Protein AF-A0A7S3H274-F1 (afdb_monomer)

Organism: NCBI:txid89044

Solvent-accessible surface area (backbone atoms only — not comparable to full-atom values): 6082 Å² total; per-residue (Å²): 133,56,70,48,57,49,53,37,59,74,50,72,67,60,78,81,88,64,52,69,20,63,30,26,42,35,27,61,52,81,36,38,44,81,90,49,67,53,87,58,40,57,57,54,46,52,51,56,40,44,77,74,73,45,80,83,39,42,31,90,36,22,61,77,75,88,49,17,78,85,38,68,60,87,67,29,75,80,53,83,34,56,71,42,48,52,42,37,33,52,46,62,51,91,40,84,91,48,59,59,78,65,61,64

pLDDT: mean 89.74, std 12.46, range [49.53, 97.69]

Sequence (104 aa):
SALADRVKIARGAQGVDINPSVQHMLNCGGVGSCYGGSVDGPYQWLKEISDKGDGISYESAQPYLACSSDSKEGFCPHVDSTCKALNVARTCGGFSQEGGPCTG

Nearest PDB structures (foldseek):
  1deu-assembly3_B-2  TM=9.109E-01  e=1.968E-03  Homo sapiens
  1ef7-assembly1_A  TM=9.104E-01  e=5.010E-03  Homo sapiens
  5i4h-assembly1_A  TM=6.868E-01  e=1.458E-02  Homo sapiens

Structure (mmCIF, N/CA/C/O backbone):
data_AF-A0A7S3H274-F1
#
_entry.id   AF-A0A7S3H274-F1
#
loop_
_atom_site.group_PDB
_atom_site.id
_atom_site.type_symbol
_atom_site.label_atom_id
_atom_site.label_alt_id
_atom_site.label_comp_id
_atom_site.label_asym_id
_atom_site.label_entity_id
_atom_site.label_seq_id
_atom_site.pdbx_PDB_ins_code
_atom_site.Cartn_x
_atom_site.Cartn_y
_atom_site.Cartn_z
_atom_site.occupancy
_atom_site.B_iso_or_equiv
_atom_site.auth_seq_id
_atom_site.auth_comp_id
_atom_site.auth_asym_id
_atom_site.auth_atom_id
_atom_site.pdbx_PDB_model_num
ATOM 1 N N . SER A 1 1 ? -5.874 17.734 7.503 1.00 56.62 1 SER A N 1
ATOM 2 C CA . SER A 1 1 ? -5.940 16.490 8.294 1.00 56.62 1 SER A CA 1
ATOM 3 C C . SER A 1 1 ? -5.966 15.328 7.323 1.00 56.62 1 SER A C 1
ATOM 5 O O . SER A 1 1 ? -6.833 15.322 6.448 1.00 56.62 1 SER A O 1
ATOM 7 N N . ALA A 1 2 ? -4.974 14.444 7.415 1.00 90.38 2 ALA A N 1
ATOM 8 C CA . ALA A 1 2 ? -4.837 13.266 6.557 1.00 90.38 2 ALA A CA 1
ATOM 9 C C . ALA A 1 2 ? -5.631 12.072 7.125 1.00 90.38 2 ALA A C 1
ATOM 11 O O . ALA A 1 2 ? -6.298 12.191 8.154 1.00 90.38 2 ALA A O 1
ATOM 12 N N . LEU A 1 3 ? -5.580 10.913 6.463 1.00 92.00 3 LEU A N 1
ATOM 13 C CA . LEU A 1 3 ? -6.338 9.725 6.872 1.00 92.00 3 LEU A CA 1
ATOM 14 C C . LEU A 1 3 ? -5.979 9.218 8.279 1.00 92.00 3 LEU A C 1
ATOM 16 O O . LEU A 1 3 ? -6.884 8.987 9.075 1.00 92.00 3 LEU A O 1
ATOM 20 N N . ALA A 1 4 ? -4.690 9.073 8.603 1.00 94.19 4 ALA A N 1
ATOM 21 C CA . ALA A 1 4 ? -4.246 8.576 9.911 1.00 94.19 4 ALA A CA 1
ATOM 22 C C . ALA A 1 4 ? -4.745 9.468 11.066 1.00 94.19 4 ALA A C 1
ATOM 24 O O . ALA A 1 4 ? -5.294 8.971 12.051 1.00 94.19 4 ALA A O 1
ATOM 25 N N . ASP A 1 5 ? -4.664 10.794 10.897 1.00 95.62 5 ASP A N 1
ATOM 26 C CA . ASP A 1 5 ? -5.203 11.762 11.860 1.00 95.62 5 ASP A CA 1
ATOM 27 C C . ASP A 1 5 ? -6.713 11.586 12.045 1.00 95.62 5 ASP A C 1
ATOM 29 O O . ASP A 1 5 ? -7.216 11.595 13.167 1.00 95.62 5 ASP A O 1
ATOM 33 N N . ARG A 1 6 ? -7.451 11.413 10.940 1.00 95.25 6 ARG A N 1
ATOM 34 C CA . ARG A 1 6 ? -8.905 11.207 10.977 1.00 95.25 6 ARG A CA 1
ATOM 35 C C . ARG A 1 6 ? -9.268 9.914 11.692 1.00 95.25 6 ARG A C 1
ATOM 37 O O . ARG A 1 6 ? -10.222 9.918 12.462 1.00 95.25 6 ARG A O 1
ATOM 44 N N . VAL A 1 7 ? -8.498 8.843 11.501 1.00 94.50 7 VAL A N 1
ATOM 45 C CA . VAL A 1 7 ? -8.671 7.582 12.237 1.00 94.50 7 VAL A CA 1
ATOM 46 C C . VAL A 1 7 ? -8.424 7.791 13.733 1.00 94.50 7 VAL A C 1
ATOM 48 O O . VAL A 1 7 ? -9.214 7.320 14.551 1.00 94.50 7 VAL A O 1
ATOM 51 N N . LYS A 1 8 ? -7.382 8.541 14.112 1.00 95.94 8 LYS A N 1
ATOM 52 C CA . LYS A 1 8 ? -7.103 8.881 15.518 1.00 95.94 8 LYS A CA 1
ATOM 53 C C . LYS A 1 8 ? -8.235 9.691 16.150 1.00 95.94 8 LYS A C 1
ATOM 55 O O . LYS A 1 8 ? -8.684 9.354 17.243 1.00 95.94 8 LYS A O 1
ATOM 60 N N . ILE A 1 9 ? -8.726 10.718 15.456 1.00 96.56 9 ILE A N 1
ATOM 61 C CA . ILE A 1 9 ? -9.848 11.554 15.910 1.00 96.56 9 ILE A CA 1
ATOM 62 C C . ILE A 1 9 ? -11.126 10.718 16.043 1.00 96.56 9 ILE A C 1
ATOM 64 O O . ILE A 1 9 ? -11.778 10.773 17.083 1.00 96.56 9 ILE A O 1
ATOM 68 N N . ALA A 1 10 ? -11.460 9.908 15.035 1.00 95.75 10 ALA A N 1
ATOM 69 C CA . ALA A 1 10 ? -12.658 9.065 15.038 1.00 95.75 10 ALA A CA 1
ATOM 70 C C . ALA A 1 10 ? -12.650 8.028 16.172 1.00 95.75 10 ALA A C 1
ATOM 72 O O . ALA A 1 10 ? -13.701 7.679 16.700 1.00 95.75 10 ALA A O 1
ATOM 73 N N . ARG A 1 11 ? -11.464 7.570 16.581 1.00 96.19 11 ARG A N 1
ATOM 74 C CA . ARG A 1 11 ? -11.272 6.658 17.717 1.00 96.19 11 ARG A CA 1
ATOM 75 C C . ARG A 1 11 ? -11.157 7.371 19.067 1.00 96.19 11 ARG A C 1
ATOM 77 O O . ARG A 1 11 ? -10.836 6.723 20.058 1.00 96.19 11 ARG A O 1
ATOM 84 N N . GLY A 1 12 ? -11.333 8.694 19.126 1.00 96.62 12 GLY A N 1
ATOM 85 C CA . GLY A 1 12 ? -11.147 9.467 20.358 1.00 96.62 12 GLY A CA 1
ATOM 86 C C . GLY A 1 12 ? -9.744 9.317 20.956 1.00 96.62 12 GLY A C 1
ATOM 87 O O . GLY A 1 12 ? -9.596 9.310 22.174 1.00 96.62 12 GLY A O 1
ATOM 88 N N . ALA A 1 13 ? -8.728 9.128 20.105 1.00 94.75 13 ALA A N 1
ATOM 89 C CA . ALA A 1 13 ? -7.348 8.821 20.483 1.00 94.75 13 ALA A CA 1
ATOM 90 C C . ALA A 1 13 ? -7.179 7.576 21.386 1.00 94.75 13 ALA A C 1
ATOM 92 O O . ALA A 1 13 ? -6.204 7.482 22.129 1.00 94.75 13 ALA A O 1
ATOM 93 N N . GLN A 1 14 ? -8.103 6.610 21.324 1.00 97.06 14 GLN A N 1
ATOM 94 C CA . GLN A 1 14 ? -8.016 5.367 22.094 1.00 97.06 14 GLN A CA 1
ATOM 95 C C . GLN A 1 14 ? -7.294 4.248 21.334 1.00 97.06 14 GLN A C 1
ATOM 97 O O . GLN A 1 14 ? -7.611 3.944 20.181 1.00 97.06 14 GLN A O 1
ATOM 102 N N . GLY A 1 15 ? -6.379 3.563 22.025 1.00 92.75 15 GLY A N 1
ATOM 103 C CA . GLY A 1 15 ? -5.573 2.458 21.496 1.00 92.75 15 GLY A CA 1
ATOM 104 C C . GLY A 1 15 ? -4.309 2.925 20.769 1.00 92.75 15 GLY A C 1
ATOM 105 O O . GLY A 1 15 ? -3.912 4.081 20.873 1.00 92.75 15 GLY A O 1
ATOM 106 N N . VAL A 1 16 ? -3.662 2.013 20.038 1.00 93.06 16 VAL A N 1
ATOM 107 C CA . VAL A 1 16 ? -2.422 2.324 19.306 1.00 93.06 16 VAL A CA 1
ATOM 108 C C . VAL A 1 16 ? -2.682 3.259 18.127 1.00 93.06 16 VAL A C 1
ATOM 110 O O . VAL A 1 16 ? -3.752 3.200 17.508 1.00 93.06 16 VAL A O 1
ATOM 113 N N . ASP A 1 17 ? -1.699 4.100 17.807 1.00 91.44 17 ASP A N 1
ATOM 114 C CA . ASP A 1 17 ? -1.729 4.925 16.602 1.00 91.44 17 ASP A CA 1
ATOM 115 C C . ASP A 1 17 ? -1.676 4.026 15.357 1.00 91.44 17 ASP A C 1
ATOM 117 O O . ASP A 1 17 ? -0.936 3.045 15.296 1.00 91.44 17 ASP A O 1
ATOM 121 N N . ILE A 1 18 ? -2.504 4.357 14.367 1.00 92.75 18 ILE A N 1
ATOM 122 C CA . ILE A 1 18 ? -2.633 3.598 13.123 1.00 92.75 18 ILE A CA 1
ATOM 123 C C . ILE A 1 18 ? -1.932 4.380 12.027 1.00 92.75 18 ILE A C 1
ATOM 125 O O . ILE A 1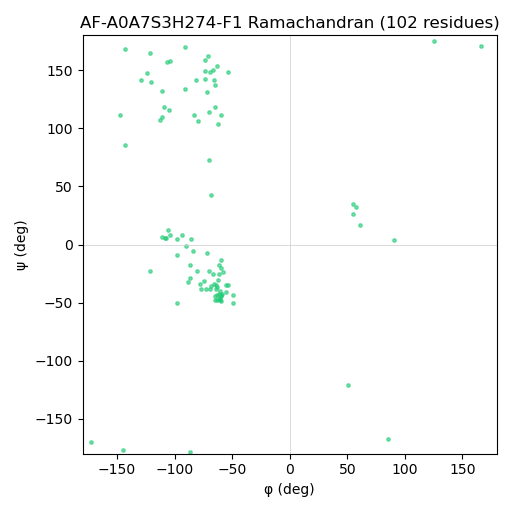 18 ? -2.369 5.476 11.677 1.00 92.75 18 ILE A O 1
ATOM 129 N N . ASN A 1 19 ? -0.871 3.794 11.479 1.00 94.94 19 ASN A N 1
ATOM 130 C CA . ASN A 1 19 ? -0.184 4.329 10.315 1.00 94.94 19 ASN A CA 1
ATOM 131 C C . ASN A 1 19 ? -0.424 3.404 9.107 1.00 94.94 19 ASN A C 1
ATOM 133 O O . ASN A 1 19 ? 0.063 2.269 9.128 1.00 94.94 19 ASN A O 1
ATOM 137 N N . PRO A 1 20 ? -1.209 3.830 8.102 1.00 95.44 20 PRO A N 1
ATOM 138 C CA . PRO A 1 20 ? -1.424 3.063 6.877 1.00 95.44 20 PRO A CA 1
ATOM 139 C C . PRO A 1 20 ? -0.142 2.934 6.046 1.00 95.44 20 PRO A C 1
ATOM 141 O O . PRO A 1 20 ? 0.608 3.898 5.915 1.00 95.44 20 PRO A O 1
ATOM 144 N N . SER A 1 21 ? 0.077 1.770 5.436 1.00 96.94 21 SER A N 1
ATOM 145 C CA . SER A 1 21 ? 1.225 1.520 4.562 1.00 96.94 21 SER A CA 1
ATOM 146 C C . SER A 1 21 ? 1.108 2.294 3.252 1.00 96.94 21 SER A C 1
ATOM 148 O O . SER A 1 21 ? 0.266 2.001 2.398 1.00 96.94 21 SER A O 1
ATOM 150 N N . VAL A 1 22 ? 2.019 3.244 3.045 1.00 96.62 22 VAL A N 1
ATOM 151 C CA . VAL A 1 22 ? 2.152 3.940 1.754 1.00 96.62 22 VAL A CA 1
ATOM 152 C C . VAL A 1 22 ? 2.603 2.964 0.666 1.00 96.62 22 VAL A C 1
ATOM 154 O O . VAL A 1 22 ? 2.174 3.062 -0.481 1.00 96.62 22 VAL A O 1
ATOM 157 N N . GLN A 1 23 ? 3.433 1.982 1.017 1.00 97.31 23 GLN A N 1
ATOM 158 C CA . GLN A 1 23 ? 3.957 1.026 0.048 1.00 97.31 23 GLN A CA 1
ATOM 159 C C . GLN A 1 23 ? 2.884 0.081 -0.492 1.00 97.31 23 GLN A C 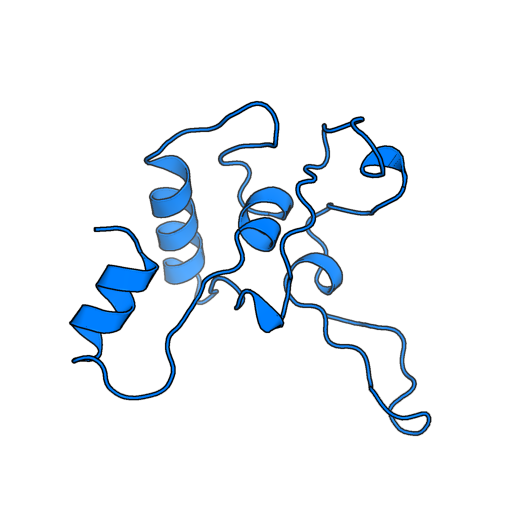1
ATOM 161 O O . GLN A 1 23 ? 2.878 -0.195 -1.687 1.00 97.31 23 GLN A O 1
ATOM 166 N N . HIS A 1 24 ? 1.945 -0.373 0.341 1.00 96.62 24 HIS A N 1
ATOM 167 C CA . HIS A 1 24 ? 0.798 -1.145 -0.139 1.00 96.62 24 HIS A CA 1
ATOM 168 C C . HIS A 1 24 ? -0.014 -0.327 -1.158 1.00 96.62 24 HIS A C 1
ATOM 170 O O . HIS A 1 24 ? -0.348 -0.828 -2.232 1.00 96.62 24 HIS A O 1
ATOM 176 N N . MET A 1 25 ? -0.243 0.961 -0.893 1.00 96.31 25 MET A N 1
ATOM 177 C CA . MET A 1 25 ?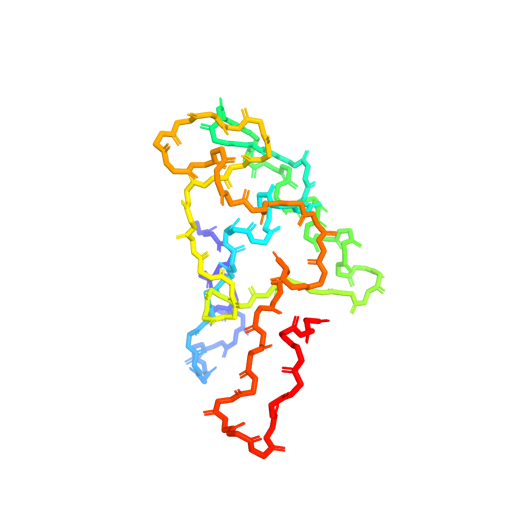 -0.914 1.846 -1.849 1.00 96.31 25 MET A CA 1
ATOM 178 C C . MET A 1 25 ? -0.142 1.990 -3.169 1.00 96.31 25 MET A C 1
ATOM 180 O O . MET A 1 25 ? -0.756 1.911 -4.231 1.00 96.31 25 MET A O 1
ATOM 184 N N . LEU A 1 26 ? 1.186 2.146 -3.128 1.00 96.94 26 LEU A N 1
ATOM 185 C CA . LEU A 1 26 ? 2.021 2.196 -4.338 1.00 96.94 26 LEU A CA 1
ATOM 186 C C . LEU A 1 26 ? 2.002 0.880 -5.127 1.00 96.94 26 LEU A C 1
ATOM 188 O O . LEU A 1 26 ? 2.053 0.901 -6.354 1.00 96.94 26 LEU A O 1
ATOM 192 N N . ASN A 1 27 ? 1.913 -0.256 -4.436 1.00 96.81 27 ASN A N 1
ATOM 193 C CA . ASN A 1 27 ? 1.920 -1.574 -5.065 1.00 96.81 27 ASN A CA 1
ATOM 194 C C . ASN A 1 27 ? 0.572 -1.917 -5.717 1.00 96.81 27 ASN A C 1
ATOM 196 O O . ASN A 1 27 ? 0.551 -2.539 -6.779 1.00 96.81 27 ASN A O 1
ATOM 200 N N . CYS A 1 28 ? -0.543 -1.540 -5.081 1.00 96.81 28 CYS A N 1
ATOM 201 C CA . CYS A 1 28 ? -1.878 -2.056 -5.408 1.00 96.81 28 CYS A CA 1
ATOM 202 C C . CYS A 1 28 ? -2.904 -1.001 -5.816 1.00 96.81 28 CYS A C 1
ATOM 204 O O . CYS A 1 28 ? -3.886 -1.334 -6.475 1.00 96.81 28 CYS A O 1
ATOM 206 N N . GLY A 1 29 ? -2.714 0.255 -5.415 1.00 94.88 29 GLY A N 1
ATOM 207 C CA . GLY A 1 29 ? -3.733 1.282 -5.587 1.00 94.88 29 GLY A CA 1
ATOM 208 C C . GLY A 1 29 ? -3.874 1.776 -7.018 1.00 94.88 29 GLY A C 1
ATOM 209 O O . GLY A 1 29 ? -4.959 2.181 -7.410 1.00 94.88 29 GLY A O 1
ATOM 210 N N . GLY A 1 30 ? -2.791 1.780 -7.803 1.00 94.62 30 GLY A N 1
ATOM 211 C CA . GLY A 1 30 ? -2.806 2.352 -9.157 1.00 94.62 30 GLY A CA 1
ATOM 212 C C . GLY A 1 30 ? -3.143 3.852 -9.193 1.00 94.62 30 GLY A C 1
ATOM 213 O O . GLY A 1 30 ? -3.493 4.385 -10.239 1.00 94.62 30 GLY A O 1
ATOM 214 N N . VAL A 1 31 ? -3.045 4.536 -8.048 1.00 95.31 31 VAL A N 1
ATOM 215 C CA . VAL A 1 31 ? -3.438 5.944 -7.838 1.00 95.31 31 VAL A CA 1
ATOM 216 C C . VAL A 1 31 ? -2.242 6.902 -7.766 1.00 95.31 31 VAL A C 1
ATOM 218 O O . VAL A 1 31 ? -2.390 8.084 -7.445 1.00 95.31 31 VAL A O 1
ATOM 221 N N . GLY A 1 32 ? -1.049 6.395 -8.069 1.00 94.69 32 GLY A N 1
ATOM 222 C CA . GLY A 1 32 ? 0.207 7.132 -8.094 1.00 94.69 32 GLY A CA 1
ATOM 223 C C . GLY A 1 32 ? 1.408 6.192 -8.152 1.00 94.69 32 GLY A C 1
ATOM 224 O O . GLY A 1 32 ? 1.272 4.978 -7.998 1.00 94.69 32 GLY A O 1
ATOM 225 N N . SER A 1 33 ? 2.583 6.769 -8.367 1.00 96.25 33 SER A N 1
ATOM 226 C CA . SER A 1 33 ? 3.870 6.080 -8.356 1.00 96.25 33 SER A CA 1
ATOM 227 C C . SER A 1 33 ? 4.966 6.984 -7.777 1.00 96.25 33 SER A C 1
ATOM 229 O O . SER A 1 33 ? 4.701 8.112 -7.351 1.00 96.25 33 SER A O 1
ATOM 231 N N . CYS A 1 34 ? 6.218 6.520 -7.768 1.00 96.19 34 CYS A N 1
ATOM 232 C CA . CYS A 1 34 ? 7.377 7.341 -7.404 1.00 96.19 34 CYS A CA 1
ATOM 233 C C . CYS A 1 34 ? 7.563 8.576 -8.306 1.00 96.19 34 CYS A C 1
ATOM 235 O O . CYS A 1 34 ? 8.318 9.474 -7.941 1.00 96.19 34 CYS A O 1
ATOM 237 N N . TYR A 1 35 ? 6.872 8.648 -9.447 1.00 96.31 35 TYR A N 1
ATOM 238 C CA . TYR A 1 35 ? 6.912 9.785 -10.372 1.00 96.31 35 TYR A CA 1
ATOM 239 C C . TYR A 1 35 ? 5.740 10.763 -10.199 1.00 96.31 35 TYR A C 1
ATOM 241 O O . TYR A 1 35 ? 5.626 11.731 -10.949 1.00 96.31 35 TYR A O 1
ATOM 249 N N . GLY A 1 36 ? 4.884 10.539 -9.201 1.00 95.44 36 GLY A N 1
ATOM 250 C CA . GLY A 1 36 ? 3.763 11.412 -8.872 1.00 95.44 36 GLY A CA 1
ATOM 251 C C . GLY A 1 36 ? 2.426 10.682 -8.833 1.00 95.44 36 GLY A C 1
ATOM 252 O O . GLY A 1 36 ? 2.311 9.495 -9.129 1.00 95.44 36 GLY A O 1
ATOM 253 N N . GLY A 1 37 ? 1.390 11.410 -8.440 1.00 94.06 37 GLY A N 1
ATOM 254 C CA . GLY A 1 37 ? 0.040 10.885 -8.289 1.00 94.06 37 GLY A CA 1
ATOM 255 C C . GLY A 1 37 ? -0.952 12.003 -8.008 1.00 94.06 37 GLY A C 1
ATOM 256 O O . GLY A 1 37 ? -0.623 13.187 -8.110 1.00 94.06 37 GLY A O 1
ATOM 257 N N . SER A 1 38 ? -2.170 11.620 -7.645 1.00 94.44 38 SER A N 1
ATOM 258 C CA . SER A 1 38 ? -3.229 12.559 -7.274 1.00 94.44 38 SER A CA 1
ATOM 259 C C . SER A 1 38 ? -3.436 12.591 -5.759 1.00 94.44 38 SER A C 1
ATOM 261 O O . SER A 1 38 ? -3.083 11.654 -5.044 1.00 94.44 38 SER A O 1
ATOM 263 N N . VAL A 1 39 ? -4.011 13.684 -5.254 1.00 92.94 39 VAL A N 1
ATOM 264 C CA . VAL A 1 39 ? -4.342 13.811 -3.825 1.00 92.94 39 VAL A CA 1
ATOM 265 C C . VAL A 1 39 ? -5.617 13.034 -3.486 1.00 92.94 39 VAL A C 1
ATOM 267 O O . VAL A 1 39 ? -5.740 12.507 -2.383 1.00 92.94 39 VAL A O 1
ATOM 270 N N . ASP A 1 40 ? -6.569 12.966 -4.414 1.00 95.44 40 ASP A N 1
ATOM 271 C CA . ASP A 1 40 ? -7.884 12.351 -4.235 1.00 95.44 40 ASP A CA 1
ATOM 272 C C . ASP A 1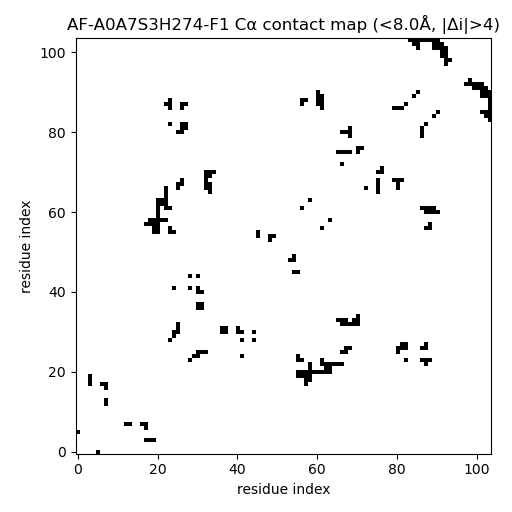 40 ? -7.909 10.850 -4.553 1.00 95.44 40 ASP A C 1
ATOM 274 O O . ASP A 1 40 ? -8.624 10.113 -3.870 1.00 95.44 40 ASP A O 1
ATOM 278 N N . GLY A 1 41 ? -7.098 10.382 -5.508 1.00 96.38 41 GLY A N 1
ATOM 279 C CA . GLY A 1 41 ? -7.007 8.970 -5.897 1.00 96.38 41 GLY A CA 1
ATOM 280 C C . GLY A 1 41 ? -6.836 8.009 -4.713 1.00 96.38 41 GLY A C 1
ATOM 281 O O . GLY A 1 41 ? -7.648 7.095 -4.574 1.00 96.38 41 GLY A O 1
ATOM 282 N N . PRO A 1 42 ? -5.877 8.234 -3.792 1.00 95.94 42 PRO A N 1
ATOM 283 C CA . PRO A 1 42 ? -5.737 7.450 -2.565 1.00 95.94 42 PRO A CA 1
ATOM 284 C C . PRO A 1 42 ? -7.033 7.268 -1.770 1.00 95.94 42 PRO A C 1
ATOM 286 O O . PRO A 1 42 ? -7.327 6.163 -1.320 1.00 95.94 42 PRO A O 1
ATOM 289 N N . TYR A 1 43 ? -7.827 8.328 -1.608 1.00 95.88 43 TYR A N 1
ATOM 290 C CA . TYR A 1 43 ? -9.080 8.261 -0.854 1.00 95.88 43 TYR A CA 1
ATOM 291 C C . TYR A 1 43 ? -10.168 7.501 -1.614 1.00 95.88 43 TYR A C 1
ATOM 293 O O . TYR A 1 43 ? -10.926 6.760 -0.990 1.00 95.88 43 TYR A O 1
ATOM 301 N N . GLN A 1 44 ? -10.242 7.671 -2.937 1.00 96.88 44 GLN A N 1
ATOM 302 C CA . GLN A 1 44 ? -11.196 6.945 -3.779 1.00 96.88 44 GLN A CA 1
ATOM 303 C C . GLN A 1 44 ? -10.903 5.445 -3.768 1.00 96.88 44 GLN A C 1
ATOM 305 O O . GLN A 1 44 ? -11.802 4.656 -3.489 1.00 96.88 44 GLN A O 1
ATOM 310 N N . TRP A 1 45 ? -9.641 5.061 -3.967 1.00 96.94 45 TRP A N 1
ATOM 311 C CA . TRP A 1 45 ? -9.221 3.663 -3.911 1.00 96.94 45 TRP A CA 1
ATOM 312 C C . TRP A 1 45 ? -9.479 3.042 -2.533 1.00 96.94 45 TRP A C 1
ATOM 314 O O . TRP A 1 45 ? -10.060 1.964 -2.439 1.00 96.94 45 TRP A O 1
ATOM 324 N N . LEU A 1 46 ? -9.129 3.743 -1.450 1.00 96.75 46 LEU A N 1
ATOM 325 C CA . LEU A 1 46 ? -9.397 3.271 -0.088 1.00 96.75 46 LEU A CA 1
ATOM 326 C C . LEU A 1 46 ? -10.888 3.070 0.190 1.00 96.75 46 LEU A C 1
ATOM 328 O O . LEU A 1 46 ? -11.268 2.107 0.855 1.00 96.75 46 LEU A O 1
ATOM 332 N N . LYS A 1 47 ? -11.735 3.977 -0.304 1.00 96.62 47 LYS A N 1
ATOM 333 C CA . LYS A 1 47 ? -13.187 3.831 -0.200 1.00 96.62 47 LYS A CA 1
ATOM 334 C C . LYS A 1 47 ? -13.667 2.615 -0.994 1.00 96.62 47 LYS A C 1
ATOM 336 O O . LYS A 1 47 ? -14.437 1.826 -0.458 1.00 96.62 47 LYS A O 1
ATOM 341 N N . GLU A 1 48 ? -13.168 2.432 -2.214 1.00 97.69 48 GLU A N 1
ATOM 342 C CA . GLU A 1 48 ? -13.523 1.303 -3.076 1.00 97.69 48 GLU A CA 1
ATOM 343 C C . GLU A 1 48 ? -13.180 -0.052 -2.439 1.00 97.69 48 GLU A C 1
ATOM 345 O O . GLU A 1 48 ? -14.033 -0.939 -2.401 1.00 97.69 48 GLU A O 1
ATOM 350 N N . ILE A 1 49 ? -11.961 -0.228 -1.915 1.00 96.50 49 ILE A N 1
ATOM 351 C CA . ILE A 1 49 ? -11.576 -1.492 -1.263 1.00 96.50 49 ILE A CA 1
ATOM 352 C C . ILE A 1 49 ? -12.344 -1.699 0.048 1.00 96.50 49 ILE A C 1
ATOM 354 O O . ILE A 1 49 ? -12.769 -2.815 0.335 1.00 96.50 49 ILE A O 1
ATOM 358 N N . SER A 1 50 ? -12.614 -0.621 0.794 1.00 95.81 50 SER A N 1
ATOM 359 C CA . SER A 1 50 ? -13.408 -0.687 2.024 1.00 95.81 50 SER A CA 1
ATOM 360 C C . SER A 1 50 ? -14.840 -1.140 1.762 1.00 95.81 50 SER A C 1
ATOM 362 O O . SER A 1 50 ? -15.391 -1.882 2.572 1.00 95.81 50 SER A O 1
ATOM 364 N N . ASP A 1 51 ? -15.443 -0.726 0.648 1.00 97.50 51 ASP A N 1
ATOM 365 C CA . ASP A 1 51 ? -16.796 -1.147 0.267 1.00 97.50 51 ASP A CA 1
ATOM 366 C C . ASP A 1 51 ? -16.850 -2.625 -0.151 1.00 97.50 51 ASP A C 1
ATOM 368 O O . ASP A 1 51 ? -17.898 -3.261 -0.042 1.00 97.50 51 ASP A O 1
ATOM 372 N N . LYS A 1 52 ? -15.714 -3.195 -0.570 1.00 96.56 52 LYS A N 1
ATOM 373 C CA . LYS A 1 52 ? -15.553 -4.631 -0.853 1.00 96.56 52 LYS A CA 1
ATOM 374 C C . LYS A 1 52 ? -15.237 -5.463 0.397 1.00 96.56 52 LYS A C 1
ATOM 376 O O . LYS A 1 52 ? -15.220 -6.687 0.311 1.00 96.56 52 LYS A O 1
ATOM 381 N N . GLY A 1 53 ? -15.034 -4.820 1.548 1.00 95.44 53 GLY A N 1
ATOM 382 C CA . GLY A 1 53 ? -14.679 -5.473 2.811 1.00 95.44 53 GLY A CA 1
ATOM 383 C C . GLY A 1 53 ? -13.175 -5.621 3.055 1.00 95.44 53 GLY A C 1
ATOM 384 O O . GLY A 1 53 ? -12.791 -6.187 4.076 1.00 95.44 53 GLY A O 1
ATOM 385 N N . ASP A 1 54 ? -12.337 -5.086 2.166 1.00 93.94 54 ASP A N 1
ATOM 386 C CA . ASP A 1 54 ? -10.883 -5.066 2.314 1.00 93.94 54 ASP A CA 1
ATOM 387 C C . ASP A 1 54 ? -10.402 -3.789 3.023 1.00 93.94 54 ASP A C 1
ATOM 389 O O . ASP A 1 54 ? -11.142 -2.825 3.230 1.00 93.94 54 ASP A O 1
ATOM 393 N N . GLY A 1 55 ? -9.125 -3.764 3.399 1.00 93.62 55 GLY A N 1
ATOM 394 C CA . GLY A 1 55 ? -8.505 -2.617 4.053 1.00 93.62 55 GLY A CA 1
ATOM 395 C C . GLY A 1 55 ? -7.062 -2.398 3.624 1.00 93.62 55 GLY A C 1
ATOM 396 O O . GLY A 1 55 ? -6.428 -3.242 2.993 1.00 93.62 55 GLY A O 1
ATOM 397 N N . ILE A 1 56 ? -6.526 -1.241 4.001 1.00 95.69 56 ILE A N 1
ATOM 398 C CA . ILE A 1 56 ? -5.102 -0.949 3.856 1.00 95.69 56 ILE A CA 1
ATOM 399 C C . ILE A 1 56 ? -4.313 -1.564 5.012 1.00 95.69 56 ILE A C 1
ATOM 401 O O . ILE A 1 56 ? -4.754 -1.568 6.161 1.00 95.69 56 ILE A O 1
ATOM 405 N N . SER A 1 57 ? -3.129 -2.077 4.697 1.00 95.19 57 SER A N 1
ATOM 406 C CA . SER A 1 57 ? -2.230 -2.670 5.683 1.00 95.19 57 SER A CA 1
ATOM 407 C C . SER A 1 57 ? -1.579 -1.593 6.548 1.00 95.19 57 SER A C 1
ATOM 409 O O . SER A 1 57 ? -1.494 -0.423 6.169 1.00 95.19 57 SER A O 1
ATOM 411 N N . TYR A 1 58 ? -1.111 -1.988 7.728 1.00 94.38 58 TYR A N 1
ATOM 412 C CA . TYR A 1 58 ? -0.293 -1.125 8.573 1.00 94.38 58 TYR A CA 1
ATOM 413 C C . TYR A 1 58 ? 1.117 -0.992 7.998 1.00 94.38 58 TYR A C 1
ATOM 415 O O . TYR A 1 58 ? 1.654 -1.939 7.424 1.00 94.38 58 TYR A O 1
ATOM 423 N N . GLU A 1 59 ? 1.754 0.152 8.232 1.00 94.62 59 GLU A N 1
ATOM 424 C CA . GLU A 1 59 ? 3.152 0.400 7.861 1.00 94.62 59 GLU A CA 1
ATOM 425 C C . GLU A 1 59 ? 4.102 -0.675 8.417 1.00 94.62 59 GLU A C 1
ATOM 427 O O . GLU A 1 59 ? 5.043 -1.084 7.748 1.00 94.62 59 GLU A O 1
ATOM 432 N N . SER A 1 60 ? 3.821 -1.212 9.608 1.00 91.88 60 SER A N 1
ATOM 433 C CA . SER A 1 60 ? 4.606 -2.303 10.203 1.00 91.88 60 SER A CA 1
ATOM 434 C C . SER A 1 60 ? 4.507 -3.629 9.445 1.00 91.88 60 SER A C 1
ATOM 436 O O . SER A 1 60 ? 5.424 -4.441 9.532 1.00 91.88 60 SER A O 1
ATOM 438 N N . ALA A 1 61 ? 3.414 -3.860 8.714 1.00 91.69 61 ALA A N 1
ATOM 439 C CA . ALA A 1 61 ? 3.232 -5.054 7.896 1.00 91.69 61 ALA A CA 1
ATOM 440 C C . ALA A 1 61 ? 3.833 -4.878 6.497 1.00 91.69 61 ALA A C 1
ATOM 442 O O . ALA A 1 61 ? 4.254 -5.850 5.885 1.00 91.69 61 ALA A O 1
ATOM 443 N N . GLN A 1 62 ? 3.893 -3.656 5.969 1.00 94.38 62 GLN A N 1
ATOM 444 C CA . GLN A 1 62 ? 4.489 -3.389 4.662 1.00 94.38 62 GLN A CA 1
ATOM 445 C C . GLN A 1 62 ? 5.225 -2.043 4.693 1.00 94.38 62 GLN A C 1
ATOM 447 O O . GLN A 1 62 ? 4.642 -1.024 4.320 1.00 94.38 62 GLN A O 1
ATOM 452 N N . PRO A 1 63 ? 6.498 -2.036 5.127 1.00 94.44 63 PRO A N 1
ATOM 453 C CA . PRO A 1 63 ? 7.268 -0.808 5.249 1.00 94.44 63 PRO A CA 1
ATOM 454 C C . PRO A 1 63 ? 7.496 -0.108 3.911 1.00 94.44 63 PRO A C 1
ATOM 456 O O . PRO A 1 63 ? 7.547 -0.750 2.852 1.00 94.44 63 PRO A O 1
ATOM 459 N N . TYR A 1 64 ? 7.685 1.204 3.974 1.00 95.94 64 TYR A N 1
ATOM 460 C CA . TYR A 1 64 ? 7.998 2.042 2.829 1.00 95.94 64 TYR A CA 1
ATOM 461 C C . TYR A 1 64 ? 9.360 1.706 2.214 1.00 95.94 64 TYR A C 1
ATOM 463 O O . TYR A 1 64 ? 10.402 1.847 2.852 1.00 95.94 64 TYR A O 1
ATOM 471 N N . LEU A 1 65 ? 9.348 1.287 0.945 1.00 95.81 65 LEU A N 1
ATOM 472 C CA . LEU A 1 65 ? 10.554 0.993 0.165 1.00 95.81 65 LEU A CA 1
ATOM 473 C C . LEU A 1 65 ? 10.959 2.159 -0.741 1.00 95.81 65 LEU A C 1
ATOM 475 O O . LEU A 1 65 ? 12.027 2.108 -1.338 1.00 95.81 65 LEU A O 1
ATOM 479 N N . ALA A 1 66 ? 10.114 3.185 -0.874 1.00 96.31 66 ALA A N 1
ATOM 480 C CA . ALA A 1 66 ? 10.292 4.251 -1.859 1.00 96.31 66 ALA A CA 1
ATOM 481 C C . ALA A 1 66 ? 10.432 3.731 -3.302 1.00 96.31 66 ALA A C 1
ATOM 483 O O . ALA A 1 66 ? 11.154 4.312 -4.111 1.00 96.31 66 ALA A O 1
ATOM 484 N N . CYS A 1 67 ? 9.718 2.648 -3.623 1.00 96.56 67 CYS A N 1
ATOM 485 C CA . CYS A 1 67 ? 9.701 2.049 -4.951 1.00 96.56 67 CYS A CA 1
ATOM 486 C C . CYS A 1 67 ? 8.270 1.837 -5.440 1.00 96.56 67 CYS A C 1
ATOM 488 O O . CYS A 1 67 ? 7.402 1.393 -4.696 1.00 96.56 67 CYS A O 1
ATOM 490 N N . SER A 1 68 ? 8.053 2.077 -6.724 1.00 95.75 68 SER A N 1
ATOM 491 C CA . SER A 1 68 ? 6.872 1.667 -7.481 1.00 95.75 68 SER A CA 1
ATOM 492 C C . SER A 1 68 ? 7.317 0.782 -8.647 1.00 95.75 68 SER A C 1
ATOM 494 O O . SER A 1 68 ? 8.507 0.700 -8.952 1.00 95.75 68 SER A O 1
ATOM 496 N N . SER A 1 69 ? 6.391 0.063 -9.276 1.00 93.12 69 SER A N 1
ATOM 497 C CA . SER A 1 69 ? 6.697 -0.935 -10.320 1.00 93.12 69 SER A CA 1
ATOM 498 C C . SER A 1 69 ? 7.381 -0.352 -11.569 1.00 93.12 69 SER A C 1
ATOM 500 O O . SER A 1 69 ? 8.127 -1.046 -12.266 1.00 93.12 69 SER A O 1
ATOM 502 N N . ASP A 1 70 ? 7.171 0.935 -11.825 1.00 94.19 70 ASP A N 1
ATOM 503 C CA . ASP A 1 70 ? 7.784 1.737 -12.884 1.00 94.19 70 ASP A CA 1
ATOM 504 C C . ASP A 1 70 ? 9.142 2.347 -12.490 1.00 94.19 70 ASP A C 1
ATOM 506 O O . ASP A 1 70 ? 9.915 2.711 -13.377 1.00 94.19 70 ASP A O 1
ATOM 510 N N . SER A 1 71 ? 9.477 2.420 -11.198 1.00 95.19 71 SER A N 1
ATOM 511 C CA . SER A 1 71 ? 10.721 3.042 -10.734 1.00 95.19 71 SER A CA 1
ATOM 512 C C . SER A 1 71 ? 11.946 2.191 -11.059 1.00 95.19 71 SER A C 1
ATOM 514 O O . SER A 1 71 ? 11.996 0.990 -10.771 1.00 95.19 71 SER A O 1
ATOM 516 N N . LYS A 1 72 ? 12.966 2.831 -11.639 1.00 95.81 72 LYS A N 1
ATOM 517 C CA . LYS A 1 72 ? 14.296 2.239 -11.873 1.00 95.81 72 LYS A CA 1
ATOM 518 C C . LYS A 1 72 ? 15.395 2.859 -11.013 1.00 95.81 72 LYS A C 1
ATOM 520 O O . LYS A 1 72 ? 16.562 2.523 -11.187 1.00 95.81 72 LYS A O 1
ATOM 525 N N . GLU A 1 73 ? 15.019 3.728 -10.082 1.00 95.44 73 GLU A N 1
ATOM 526 C CA . GLU A 1 73 ? 15.955 4.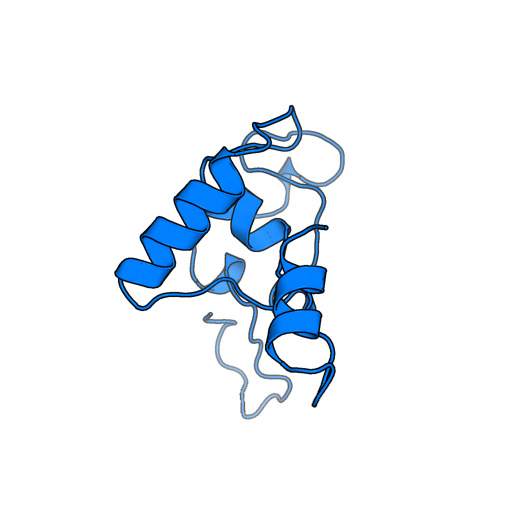420 -9.203 1.00 95.44 73 GLU A CA 1
ATOM 527 C C . GLU A 1 73 ? 16.529 3.482 -8.137 1.00 95.44 73 GLU A C 1
ATOM 529 O O . GLU A 1 73 ? 15.827 2.635 -7.577 1.00 95.44 73 GLU A O 1
ATOM 534 N N . GLY A 1 74 ? 17.814 3.654 -7.826 1.00 95.44 74 GLY A N 1
ATOM 535 C CA . GLY A 1 74 ? 18.486 2.933 -6.747 1.00 95.44 74 GLY A CA 1
ATOM 536 C C . GLY A 1 74 ? 18.288 1.415 -6.812 1.00 95.44 74 GLY A C 1
ATOM 537 O O . GLY A 1 74 ? 18.664 0.765 -7.784 1.00 95.44 74 GLY A O 1
ATOM 538 N N . PHE A 1 75 ? 17.709 0.844 -5.752 1.00 96.38 75 PHE A N 1
ATOM 539 C CA . PHE A 1 75 ? 17.479 -0.598 -5.640 1.00 96.38 75 PHE A CA 1
ATOM 540 C C . PHE A 1 75 ? 16.115 -1.057 -6.187 1.00 96.38 75 PHE A C 1
ATOM 542 O O . PHE A 1 75 ? 15.851 -2.260 -6.192 1.00 96.38 75 PHE A O 1
ATOM 549 N N . CYS A 1 76 ? 15.260 -0.146 -6.673 1.00 96.25 76 CYS A N 1
ATOM 550 C CA . CYS A 1 76 ? 13.918 -0.477 -7.165 1.00 96.25 76 CYS A CA 1
ATOM 551 C C . CYS A 1 76 ? 13.883 -1.547 -8.276 1.00 96.25 76 CYS A C 1
ATOM 553 O O . CYS A 1 76 ? 12.991 -2.393 -8.232 1.00 96.25 76 CYS A O 1
ATOM 555 N N . PRO A 1 77 ? 14.857 -1.628 -9.211 1.00 96.69 77 PRO A N 1
ATOM 556 C CA . PRO A 1 77 ? 14.920 -2.725 -10.185 1.00 96.69 77 PRO A CA 1
ATOM 557 C C . PRO A 1 77 ? 15.082 -4.127 -9.580 1.00 96.69 77 PRO A C 1
ATOM 559 O O . PRO A 1 77 ? 14.862 -5.118 -10.275 1.00 96.69 77 PRO A O 1
ATOM 562 N N . HIS A 1 78 ? 15.501 -4.221 -8.316 1.00 95.69 78 HIS A N 1
ATOM 563 C CA . HIS A 1 78 ? 15.834 -5.473 -7.635 1.00 95.69 78 HIS A CA 1
ATOM 564 C C . HIS A 1 78 ? 14.800 -5.886 -6.582 1.00 95.69 78 HIS A C 1
ATOM 566 O O . HIS A 1 78 ? 15.011 -6.872 -5.876 1.00 95.69 78 HIS A O 1
ATOM 572 N N . VAL A 1 79 ? 13.686 -5.159 -6.467 1.00 92.81 79 VAL A N 1
ATOM 573 C CA . VAL A 1 79 ? 12.589 -5.492 -5.555 1.00 92.81 79 VAL A CA 1
ATOM 574 C C . VAL A 1 79 ? 11.295 -5.696 -6.321 1.00 92.81 79 VAL A C 1
ATOM 576 O O . VAL A 1 79 ? 10.978 -4.974 -7.261 1.00 92.81 79 VAL A O 1
ATOM 579 N N . ASP A 1 80 ? 10.528 -6.696 -5.900 1.00 92.12 80 ASP A N 1
ATOM 580 C CA . ASP A 1 80 ? 9.187 -6.913 -6.421 1.00 92.12 80 ASP A CA 1
ATOM 581 C C . ASP A 1 80 ? 8.206 -5.996 -5.677 1.00 92.12 80 ASP A C 1
ATOM 583 O O . ASP A 1 80 ? 7.961 -6.188 -4.487 1.00 92.12 80 ASP A O 1
ATOM 587 N N . SER A 1 81 ? 7.664 -4.998 -6.375 1.00 93.44 81 SER A N 1
ATOM 588 C CA . SER A 1 81 ? 6.608 -4.088 -5.906 1.00 93.44 81 SER A CA 1
ATOM 589 C C . SER A 1 81 ? 5.246 -4.390 -6.544 1.00 93.44 81 SER A C 1
ATOM 591 O O . SER A 1 81 ? 4.315 -3.593 -6.455 1.00 93.44 81 SER A O 1
ATOM 593 N N . THR A 1 82 ? 5.094 -5.542 -7.206 1.00 93.44 82 THR A N 1
ATOM 594 C CA . THR A 1 82 ? 3.797 -5.950 -7.762 1.00 93.44 82 THR A CA 1
ATOM 595 C C . THR A 1 82 ? 2.794 -6.243 -6.649 1.00 93.44 82 THR A C 1
ATOM 597 O O . THR A 1 82 ? 3.180 -6.691 -5.566 1.00 93.44 82 THR A O 1
ATOM 600 N N . CYS A 1 83 ? 1.503 -6.024 -6.922 1.00 93.75 83 CYS A N 1
ATOM 601 C CA . CYS A 1 83 ? 0.406 -6.292 -5.989 1.00 93.75 83 CYS A CA 1
ATOM 602 C C . CYS A 1 83 ? 0.182 -7.800 -5.766 1.00 93.75 83 CYS A C 1
ATOM 604 O O . CYS A 1 83 ? -0.766 -8.404 -6.265 1.00 93.75 83 CYS A O 1
ATOM 606 N N . LYS A 1 84 ? 1.100 -8.427 -5.037 1.00 91.50 84 LYS A N 1
ATOM 607 C CA . LYS A 1 84 ? 0.998 -9.792 -4.513 1.00 91.50 84 LYS A CA 1
ATOM 608 C C . LYS A 1 84 ? 0.748 -9.714 -3.018 1.00 91.50 84 LYS A C 1
ATOM 610 O O . LYS A 1 84 ? 1.154 -8.743 -2.390 1.00 91.50 84 LYS A O 1
ATOM 615 N N . ALA A 1 85 ? 0.175 -10.760 -2.433 1.00 89.25 85 ALA A N 1
ATOM 616 C CA . ALA A 1 85 ? -0.121 -10.787 -1.002 1.00 89.25 85 ALA A CA 1
ATOM 617 C C . ALA A 1 85 ? 1.131 -10.504 -0.132 1.00 89.25 85 ALA A C 1
ATOM 619 O O . ALA A 1 85 ? 1.110 -9.635 0.738 1.00 89.25 85 ALA A O 1
ATOM 620 N N . LEU A 1 86 ? 2.288 -11.072 -0.508 1.00 87.94 86 LEU A N 1
ATOM 621 C CA . LEU A 1 86 ? 3.598 -10.779 0.102 1.00 87.94 86 LEU A CA 1
ATOM 622 C C . LEU A 1 86 ? 4.037 -9.299 0.011 1.00 87.94 86 LEU A C 1
ATOM 624 O O . LEU A 1 86 ? 4.904 -8.863 0.754 1.00 87.94 86 LEU A O 1
ATOM 628 N N . ASN A 1 87 ? 3.477 -8.515 -0.903 1.00 91.31 87 ASN A N 1
ATOM 629 C CA . ASN A 1 87 ? 3.764 -7.089 -1.085 1.00 91.31 87 ASN A CA 1
ATOM 630 C C . ASN A 1 87 ? 2.603 -6.184 -0.631 1.00 91.31 87 ASN A C 1
ATOM 632 O O . ASN A 1 87 ? 2.653 -4.968 -0.824 1.00 91.31 87 ASN A O 1
ATOM 636 N N . VAL A 1 88 ? 1.562 -6.775 -0.042 1.00 92.75 88 VAL A N 1
ATOM 637 C CA . VAL A 1 88 ? 0.436 -6.096 0.609 1.00 92.75 88 VAL A CA 1
ATOM 638 C C . VAL A 1 88 ? 0.668 -6.058 2.117 1.00 92.75 88 VAL A C 1
ATOM 640 O O . VAL A 1 88 ? 0.590 -4.992 2.735 1.00 92.75 88 VAL A O 1
ATOM 643 N N . ALA A 1 89 ? 0.986 -7.213 2.701 1.00 89.06 89 ALA A N 1
ATOM 644 C CA . ALA A 1 89 ? 1.327 -7.380 4.105 1.00 89.06 89 ALA A CA 1
ATOM 645 C C . ALA A 1 89 ? 2.348 -8.519 4.238 1.00 89.06 89 ALA A C 1
ATOM 647 O O . ALA A 1 89 ? 2.048 -9.687 4.010 1.00 89.06 89 ALA A O 1
ATOM 648 N N . ARG A 1 90 ? 3.583 -8.176 4.602 1.00 81.25 90 ARG A N 1
ATOM 649 C CA . ARG A 1 90 ? 4.669 -9.131 4.819 1.00 81.25 90 ARG A CA 1
ATOM 650 C C . ARG A 1 90 ? 4.526 -9.758 6.188 1.00 81.25 90 ARG A C 1
ATOM 652 O O . ARG A 1 90 ? 4.869 -9.155 7.202 1.00 81.25 90 ARG A O 1
ATOM 659 N N . THR A 1 91 ? 4.105 -11.011 6.199 1.00 73.56 91 THR A N 1
ATOM 660 C CA . THR A 1 91 ? 4.284 -11.886 7.351 1.00 73.56 91 THR A CA 1
ATOM 661 C C . THR A 1 91 ? 5.324 -12.931 6.988 1.00 73.56 91 THR A C 1
ATOM 663 O O . THR A 1 91 ? 5.145 -13.704 6.048 1.00 73.56 91 THR A O 1
ATOM 666 N N . CYS A 1 92 ? 6.435 -12.939 7.714 1.00 65.31 92 CYS A N 1
ATOM 667 C CA . CYS A 1 92 ? 7.408 -14.016 7.640 1.00 65.31 92 CYS A CA 1
ATOM 668 C C . CYS A 1 92 ? 7.359 -14.765 8.971 1.00 65.31 92 CYS A C 1
ATOM 670 O O . CYS A 1 92 ? 7.375 -14.134 10.030 1.00 65.31 92 CYS A O 1
ATOM 672 N N . GLY A 1 93 ? 7.292 -16.096 8.923 1.00 64.00 93 GLY A N 1
ATOM 673 C CA . GLY A 1 93 ? 7.430 -16.922 10.118 1.00 64.00 93 GLY A CA 1
ATOM 674 C C . GLY A 1 93 ? 8.797 -16.659 10.747 1.00 64.00 93 GLY A C 1
ATOM 675 O O . GLY A 1 93 ? 9.828 -16.964 10.153 1.00 64.00 93 GLY A O 1
ATOM 676 N N . GLY A 1 94 ? 8.824 -16.035 11.925 1.00 56.31 94 GLY A N 1
ATOM 677 C CA . GLY A 1 94 ? 10.068 -15.631 12.596 1.00 56.31 94 GLY A CA 1
ATOM 678 C C . GLY A 1 94 ? 10.880 -16.797 13.171 1.00 56.31 94 GLY A C 1
ATOM 679 O O . GLY A 1 94 ? 12.000 -16.596 13.636 1.00 56.31 94 GLY A O 1
ATOM 680 N N . PHE A 1 95 ? 10.334 -18.015 13.143 1.00 62.50 95 PHE A N 1
ATOM 681 C CA . PHE A 1 95 ? 10.934 -19.207 13.729 1.00 62.50 95 PHE A CA 1
ATOM 682 C C . PHE A 1 95 ? 11.094 -20.302 12.680 1.00 62.50 95 PHE A C 1
ATOM 684 O O . PHE A 1 95 ? 10.254 -20.471 11.805 1.00 62.50 95 PHE A O 1
ATOM 691 N N . SER A 1 96 ? 12.141 -21.115 12.810 1.00 61.00 96 SER A N 1
ATOM 692 C CA . SER A 1 96 ? 12.382 -22.278 11.946 1.00 61.00 96 SER A CA 1
ATOM 693 C C . SER A 1 96 ? 11.235 -23.302 11.954 1.00 61.00 96 SER A C 1
ATOM 695 O O . SER A 1 96 ? 11.075 -24.033 10.984 1.00 61.00 96 SER A O 1
ATOM 697 N N . GLN A 1 97 ? 10.416 -23.330 13.013 1.00 57.69 97 GLN A N 1
ATOM 698 C CA . GLN A 1 97 ? 9.194 -24.145 13.106 1.00 57.69 97 GLN A CA 1
ATOM 699 C C . GLN A 1 97 ? 7.989 -23.520 12.380 1.00 57.69 97 GLN A C 1
ATOM 701 O O . GLN A 1 97 ? 7.084 -24.234 11.965 1.00 57.69 97 GLN A O 1
ATOM 706 N N . GLU A 1 98 ? 8.015 -22.202 12.181 1.00 60.22 98 GLU A N 1
ATOM 707 C CA . GLU A 1 98 ? 7.061 -21.414 11.387 1.00 60.22 98 GLU A CA 1
ATOM 708 C C . GLU A 1 98 ? 7.562 -21.244 9.936 1.00 60.22 98 GLU A C 1
ATOM 710 O O . GLU A 1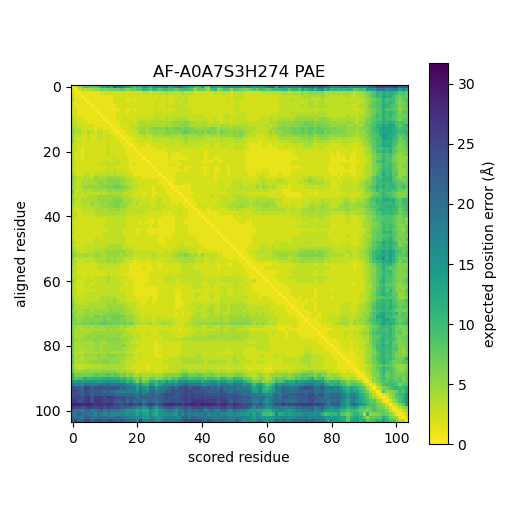 98 ? 7.004 -20.453 9.180 1.00 60.22 98 GLU A O 1
ATOM 715 N N . GLY A 1 99 ? 8.648 -21.948 9.568 1.00 49.53 99 GLY A N 1
ATOM 716 C CA . GLY A 1 99 ? 9.488 -21.784 8.373 1.00 49.53 99 GLY A CA 1
ATOM 717 C C . GLY A 1 99 ? 8.835 -22.148 7.038 1.00 49.53 99 GLY A C 1
ATOM 718 O O . GLY A 1 99 ? 9.457 -22.787 6.189 1.00 49.53 99 GLY A O 1
ATOM 719 N N . GLY A 1 100 ? 7.582 -21.753 6.849 1.00 58.94 100 GLY A N 1
ATOM 720 C CA . GLY A 1 100 ? 6.976 -21.646 5.536 1.00 58.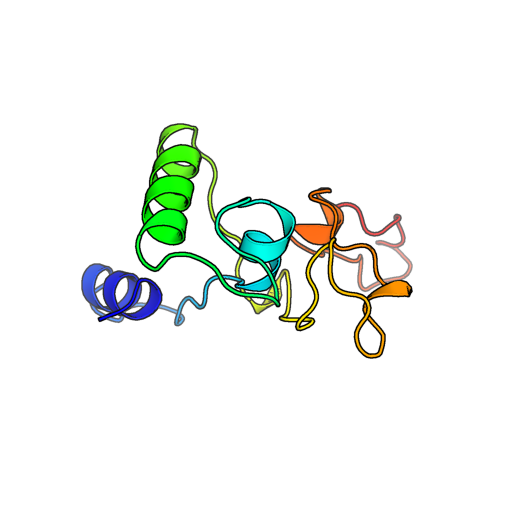94 100 GLY A CA 1
ATOM 721 C C . GLY A 1 100 ? 7.560 -20.467 4.743 1.00 58.94 100 GLY A C 1
ATOM 722 O O . GLY A 1 100 ? 8.181 -19.565 5.314 1.00 58.94 100 GLY A O 1
ATOM 723 N N . PRO A 1 101 ? 7.379 -20.455 3.412 1.00 63.41 101 PRO A N 1
ATOM 724 C CA . PRO A 1 101 ? 7.661 -19.271 2.602 1.00 63.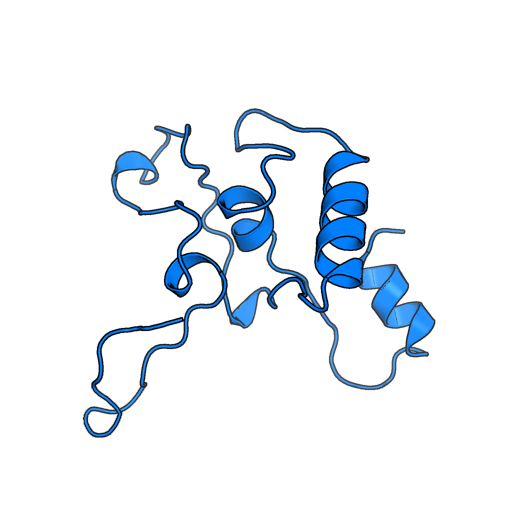41 101 PRO A CA 1
ATOM 725 C C . PRO A 1 101 ? 6.917 -18.055 3.172 1.00 63.41 101 PRO A C 1
ATOM 727 O O . PRO A 1 101 ? 5.828 -18.214 3.717 1.00 63.41 101 PRO A O 1
ATOM 730 N N . C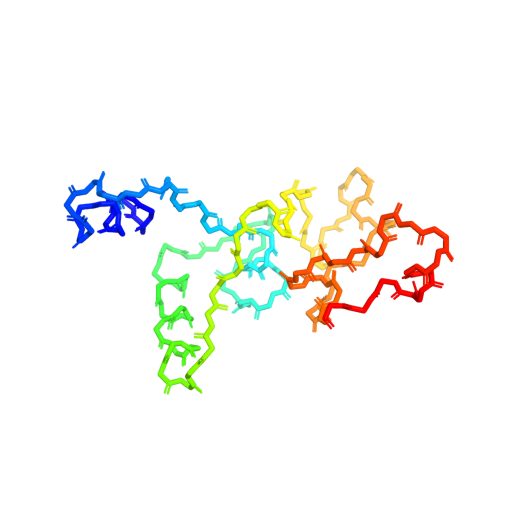YS A 1 102 ? 7.467 -16.840 3.040 1.00 61.62 102 CYS A N 1
ATOM 731 C CA . CYS A 1 102 ? 6.693 -15.642 3.371 1.00 61.62 102 CYS A CA 1
ATOM 732 C C . CYS A 1 102 ? 5.485 -15.593 2.418 1.00 61.62 102 CYS A C 1
ATOM 734 O O . CYS A 1 102 ? 5.618 -15.300 1.227 1.00 61.62 102 CYS A O 1
ATOM 736 N N . THR A 1 103 ? 4.317 -15.948 2.938 1.00 62.09 103 THR A N 1
ATOM 737 C CA . THR A 1 103 ? 3.028 -15.892 2.257 1.00 62.09 103 THR A CA 1
ATOM 738 C C . THR A 1 103 ? 2.232 -14.819 2.975 1.00 62.09 103 THR A C 1
ATOM 740 O O . THR A 1 103 ? 1.881 -15.009 4.138 1.00 62.09 103 THR A O 1
ATOM 743 N N . GLY A 1 104 ? 2.064 -13.666 2.328 1.00 52.25 104 GLY A N 1
ATOM 744 C CA . GLY A 1 104 ? 1.087 -12.673 2.778 1.00 52.25 104 GLY A CA 1
ATOM 745 C C . GLY A 1 104 ? -0.330 -13.089 2.420 1.00 52.25 104 GLY A C 1
ATOM 746 O O . GLY A 1 104 ? -0.471 -14.049 1.624 1.00 52.25 104 GLY A O 1
#

InterPro domains:
  IPR038765 Papain-like cysteine peptidase superfamily [SSF54001] (2-77)

Radius of gyration: 15.04 Å; Cα contacts (8 Å, |Δi|>4): 147; chains: 1; bounding box: 35×41×35 Å

Mean predicted aligned error: 5.35 Å

Foldseek 3Di:
DDDQVVVCVVVVNPDDRFAFAPLLCLAPQVQAFLVGGDPCSVVVSQVVCVVVVHHTDGCVFAPDPSGHCPDPPDCNVVDDSHNAQCNRGFDADPDPVSHDDRHD

Secondary structure (DSSP, 8-state):
--HHHHHHHHTTT-SS---B-HHHHHHHT-SEETTEE-SSHHHHHHHHHHHTT--PPBTTTS---S--TT--STTGGGS--SS-GGGTS----SSGGG-S----